Protein AF-A0A355GVD6-F1 (afdb_monomer_lite)

Foldseek 3Di:
DDDDPCCVVLVVQCVQDPQQVDWQDKDFACDDPLADDPVDPVSNCNHHGDMDTHGAHHDPVGHPPGHGPD

Sequence (70 aa):
SAHSNDDERITKVLNTDEGARYIGEFAIGVNPFIEKPMRDTLFDEKIKGSFHFTPGNAYDDAFNGNKSAI

Radius of gyration: 13.82 Å; chains: 1; bounding box: 25×33×33 Å

pLDDT: mean 95.07, std 4.84, range [67.94, 98.0]

Secondary structure (DSSP, 8-state):
----SSHHHHHHHHTSSSGGGSEEEEEE--BTT--S--S-HHHHTTBTT-EEEEESPPPGGG--S-----

Structure (mmCIF, N/CA/C/O backbone):
data_AF-A0A355GVD6-F1
#
_entry.id   AF-A0A355GVD6-F1
#
loop_
_atom_site.group_PDB
_atom_site.id
_atom_site.type_symbol
_atom_site.label_atom_id
_atom_site.label_alt_id
_atom_site.label_comp_id
_atom_site.label_asym_id
_atom_site.label_entity_id
_atom_site.label_seq_id
_atom_site.pdbx_PDB_ins_code
_atom_site.Cartn_x
_atom_site.Cartn_y
_atom_site.Cartn_z
_atom_site.occupancy
_atom_site.B_iso_or_equiv
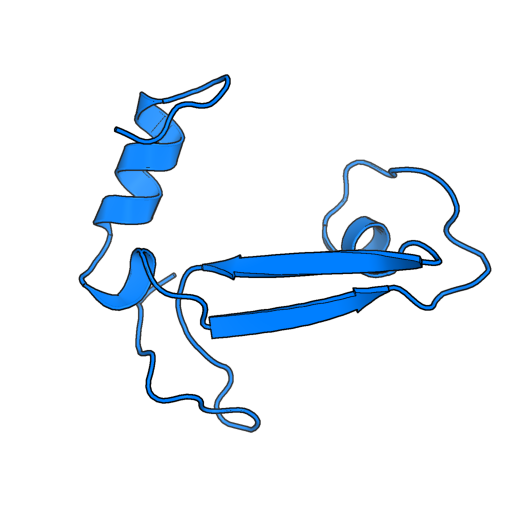_atom_site.auth_seq_id
_atom_site.auth_comp_id
_atom_site.auth_asym_id
_atom_site.auth_atom_id
_atom_site.pdbx_PDB_model_num
ATOM 1 N N . SER A 1 1 ? 3.379 13.203 15.201 1.00 67.94 1 SER A N 1
ATOM 2 C CA . SER A 1 1 ? 2.376 13.424 14.140 1.00 67.94 1 SER A CA 1
ATOM 3 C C . SER A 1 1 ? 2.958 12.945 12.822 1.00 67.94 1 SER A C 1
ATOM 5 O O . SER A 1 1 ? 4.167 13.037 12.649 1.00 67.94 1 SER A O 1
ATOM 7 N N . ALA A 1 2 ? 2.136 12.380 11.937 1.00 70.12 2 ALA A N 1
ATOM 8 C CA . ALA A 1 2 ? 2.521 12.152 10.543 1.00 70.12 2 ALA A CA 1
ATOM 9 C C . ALA A 1 2 ? 2.160 13.406 9.734 1.00 70.12 2 ALA A C 1
ATOM 11 O O . ALA A 1 2 ? 1.159 14.044 10.057 1.00 70.12 2 ALA A O 1
ATOM 12 N N . HIS A 1 3 ? 2.973 13.748 8.735 1.00 86.50 3 HIS A N 1
ATOM 13 C CA . HIS A 1 3 ? 2.778 14.912 7.870 1.00 86.50 3 HIS A CA 1
ATOM 14 C C . HIS A 1 3 ? 2.945 14.516 6.397 1.00 86.50 3 HIS A C 1
ATOM 16 O O . HIS A 1 3 ? 3.689 13.590 6.072 1.00 86.50 3 HIS A O 1
ATOM 22 N N . SER A 1 4 ? 2.248 15.220 5.519 1.00 91.31 4 SER A N 1
ATOM 23 C CA . SER A 1 4 ? 2.140 15.027 4.078 1.00 91.31 4 SER A CA 1
ATOM 24 C C . SER A 1 4 ? 1.855 16.374 3.397 1.00 91.31 4 SER A C 1
ATOM 26 O O . SER A 1 4 ? 1.758 17.414 4.044 1.00 91.31 4 SER A O 1
ATOM 28 N N . ASN A 1 5 ? 1.706 16.376 2.075 1.00 93.94 5 ASN A N 1
ATOM 29 C CA . ASN A 1 5 ? 1.268 17.564 1.340 1.00 93.94 5 ASN A CA 1
ATOM 30 C C . ASN A 1 5 ? -0.225 17.905 1.551 1.00 93.94 5 ASN A C 1
ATOM 32 O O . ASN A 1 5 ? -0.637 18.993 1.157 1.00 93.94 5 ASN A O 1
ATOM 36 N N . ASP A 1 6 ? -1.017 16.997 2.138 1.00 95.94 6 ASP A N 1
ATOM 37 C CA . ASP A 1 6 ? -2.441 17.171 2.464 1.00 95.94 6 ASP A CA 1
ATOM 38 C C . ASP A 1 6 ? -2.792 16.414 3.765 1.00 95.94 6 ASP A C 1
ATOM 40 O O . ASP A 1 6 ? -3.327 15.298 3.763 1.00 95.94 6 ASP A O 1
ATOM 44 N N . ASP A 1 7 ? -2.426 17.022 4.898 1.00 95.88 7 ASP A N 1
ATOM 45 C CA . ASP A 1 7 ? -2.527 16.418 6.233 1.00 95.88 7 ASP A CA 1
ATOM 46 C C . ASP A 1 7 ? -3.956 16.067 6.642 1.00 95.88 7 ASP A C 1
ATOM 48 O O . ASP A 1 7 ? -4.186 15.024 7.262 1.00 95.88 7 ASP A O 1
ATOM 52 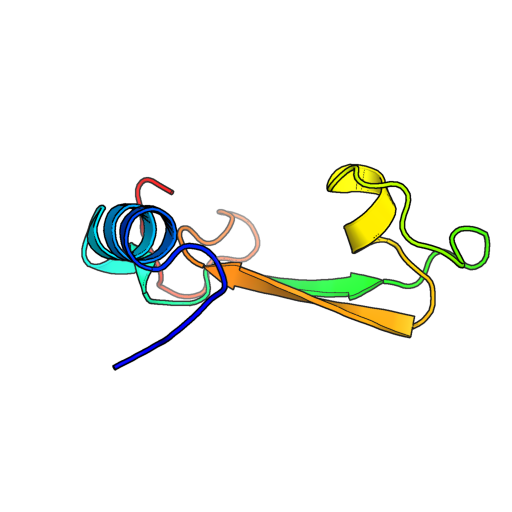N N . GLU A 1 8 ? -4.922 16.913 6.294 1.00 95.50 8 GLU A N 1
ATOM 53 C CA . GLU A 1 8 ? -6.324 16.693 6.642 1.00 95.50 8 GLU A CA 1
ATOM 54 C C . GLU A 1 8 ? -6.865 15.453 5.934 1.00 95.50 8 GLU A C 1
ATOM 56 O O . GLU A 1 8 ? -7.481 14.586 6.566 1.00 95.50 8 GLU A O 1
ATOM 61 N N . ARG A 1 9 ? -6.585 15.321 4.631 1.00 94.75 9 ARG A N 1
ATOM 62 C CA . ARG A 1 9 ? -7.049 14.184 3.839 1.00 94.75 9 ARG A CA 1
ATOM 63 C C . ARG A 1 9 ? -6.432 12.874 4.309 1.00 94.75 9 ARG A C 1
ATOM 65 O O . ARG A 1 9 ? -7.172 11.911 4.518 1.00 94.75 9 ARG A O 1
ATOM 72 N N . ILE A 1 10 ? -5.109 12.818 4.488 1.00 94.12 10 ILE A N 1
ATOM 73 C CA . ILE A 1 10 ? -4.455 11.572 4.913 1.00 94.12 10 ILE A CA 1
ATOM 74 C C . ILE A 1 10 ? -4.875 11.186 6.333 1.00 94.12 10 ILE A C 1
ATOM 76 O O . ILE A 1 10 ? -5.164 10.021 6.597 1.00 94.12 10 ILE A O 1
ATOM 80 N N . THR A 1 11 ? -5.003 12.161 7.238 1.00 94.75 11 THR A N 1
ATOM 81 C CA . THR A 1 11 ? -5.432 11.906 8.618 1.00 94.75 11 THR A CA 1
ATOM 82 C C . THR A 1 11 ? -6.858 11.376 8.665 1.00 94.75 11 THR A C 1
ATOM 84 O O . THR A 1 11 ? -7.136 10.476 9.454 1.00 94.75 11 THR A O 1
ATOM 87 N N . LYS A 1 12 ? -7.753 11.880 7.804 1.00 95.19 12 LYS A N 1
ATOM 88 C CA . LYS A 1 12 ? -9.122 11.368 7.688 1.00 95.19 12 LYS A CA 1
ATOM 89 C C . LYS A 1 12 ? -9.146 9.895 7.277 1.00 95.19 12 LYS A C 1
ATOM 91 O O . LYS A 1 12 ? -9.849 9.121 7.915 1.00 95.19 12 LYS A O 1
ATOM 96 N N . VAL A 1 13 ? -8.361 9.504 6.268 1.00 95.06 13 VAL A N 1
ATOM 97 C CA . VAL A 1 13 ? -8.263 8.099 5.823 1.00 95.06 13 VAL A CA 1
ATOM 98 C C . VAL A 1 13 ? -7.702 7.215 6.938 1.00 95.06 13 VAL A C 1
ATOM 100 O O . VAL A 1 13 ? -8.309 6.208 7.290 1.00 95.06 13 VAL A O 1
ATOM 103 N N . LEU A 1 14 ? -6.608 7.637 7.574 1.00 95.31 14 LEU A N 1
ATOM 104 C CA . LEU A 1 14 ? -5.963 6.894 8.662 1.00 95.31 14 LEU A CA 1
ATOM 105 C C . LEU A 1 14 ? -6.782 6.857 9.967 1.00 95.31 14 LEU A C 1
ATOM 107 O O . LEU A 1 14 ? -6.384 6.186 10.910 1.00 95.31 14 LEU A O 1
ATOM 111 N N . ASN A 1 15 ? -7.893 7.588 10.060 1.00 95.75 15 ASN A N 1
ATOM 112 C CA . ASN A 1 15 ? -8.822 7.552 11.194 1.00 95.75 15 ASN A CA 1
ATOM 113 C C . ASN A 1 15 ? -10.133 6.823 10.865 1.00 95.75 15 ASN A C 1
ATOM 115 O O . ASN A 1 15 ? -11.075 6.917 11.649 1.00 95.75 15 ASN A O 1
ATOM 119 N N . THR A 1 16 ? -10.216 6.134 9.721 1.00 97.44 16 THR A N 1
ATOM 120 C CA . THR A 1 16 ? -11.437 5.418 9.313 1.00 97.44 16 THR A CA 1
ATOM 121 C C . THR A 1 16 ? -11.845 4.367 10.345 1.00 97.44 16 THR A C 1
ATOM 123 O O . THR A 1 16 ? -13.011 4.306 10.728 1.00 97.44 16 THR A O 1
ATOM 126 N N . ASP A 1 17 ? -10.882 3.586 10.834 1.00 97.62 17 ASP A N 1
ATOM 127 C CA . ASP A 1 17 ? -11.060 2.582 11.880 1.00 97.62 17 ASP A CA 1
ATOM 128 C C . ASP A 1 17 ? -9.710 2.233 12.535 1.00 97.62 17 ASP A C 1
ATOM 130 O O . ASP A 1 17 ? -8.676 2.824 12.216 1.00 97.62 17 ASP A O 1
ATOM 134 N N . GLU A 1 18 ? -9.726 1.294 13.486 1.00 96.94 18 GLU A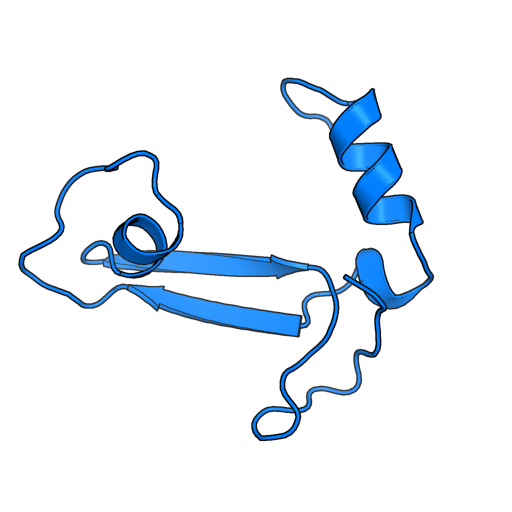 N 1
ATOM 135 C CA . GLU A 1 18 ? -8.529 0.833 14.198 1.00 96.94 18 GLU A CA 1
ATOM 136 C C . GLU A 1 18 ? -7.487 0.221 13.246 1.00 96.94 18 GLU A C 1
ATOM 138 O O . GLU A 1 18 ? -6.295 0.493 13.387 1.00 96.94 18 GLU A O 1
ATOM 143 N N . GLY A 1 19 ? -7.929 -0.542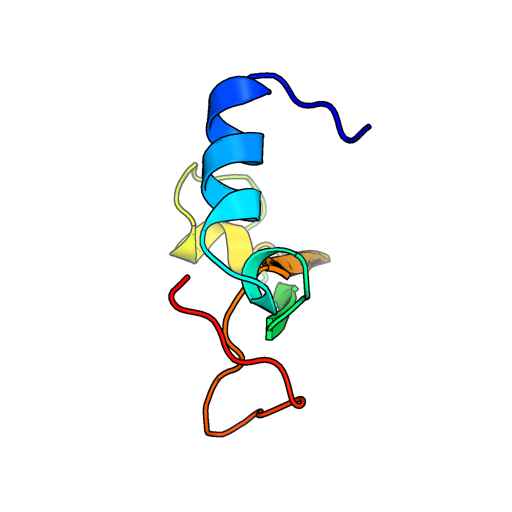 12.241 1.00 97.56 19 GLY A N 1
ATOM 144 C CA . GLY A 1 19 ? -7.071 -1.231 11.275 1.00 97.56 19 GLY A CA 1
ATOM 145 C C . GLY A 1 19 ? -6.421 -0.311 10.237 1.00 97.56 19 GLY A C 1
ATOM 146 O O . GLY A 1 19 ? -5.364 -0.642 9.696 1.00 97.56 19 GLY A O 1
ATOM 147 N N . ALA A 1 20 ? -6.998 0.869 9.994 1.00 97.38 20 ALA A N 1
ATOM 148 C CA . ALA A 1 20 ? -6.579 1.819 8.957 1.00 97.38 20 ALA A CA 1
ATOM 149 C C . ALA A 1 20 ? -5.141 2.351 9.123 1.00 97.38 20 ALA A C 1
ATOM 151 O O . ALA A 1 20 ? -4.547 2.871 8.177 1.00 97.38 20 ALA A O 1
ATOM 152 N N . ARG A 1 21 ? -4.567 2.246 10.329 1.00 95.75 21 ARG A N 1
ATOM 153 C CA . ARG A 1 21 ? -3.189 2.680 10.641 1.00 95.75 21 ARG A CA 1
ATOM 154 C C . ARG A 1 21 ? -2.157 1.561 10.552 1.00 95.75 21 ARG A C 1
ATOM 156 O O . ARG A 1 21 ? -0.974 1.817 10.781 1.00 95.75 21 ARG A O 1
ATOM 163 N N . TYR A 1 22 ? -2.589 0.352 10.223 1.00 96.69 22 TYR A N 1
ATOM 164 C CA . TYR A 1 22 ? -1.740 -0.821 10.092 1.00 96.69 22 TYR A CA 1
ATOM 165 C C . TYR A 1 22 ? -1.661 -1.258 8.633 1.00 96.69 22 TYR A C 1
ATOM 167 O O . TYR A 1 22 ? -2.510 -0.914 7.817 1.00 96.69 22 TYR A O 1
ATOM 175 N N . ILE A 1 23 ? -0.599 -1.984 8.293 1.00 97.44 23 ILE A N 1
ATOM 176 C CA . ILE A 1 23 ? -0.344 -2.424 6.923 1.00 97.44 23 ILE A CA 1
ATOM 177 C C . ILE A 1 23 ? -1.093 -3.727 6.650 1.00 97.44 23 ILE A C 1
ATOM 179 O O . ILE A 1 23 ? -0.907 -4.705 7.375 1.00 97.44 23 ILE A O 1
ATOM 183 N N . GLY A 1 24 ? -1.894 -3.746 5.588 1.00 97.50 24 GLY A N 1
ATOM 184 C CA . GLY A 1 24 ? -2.547 -4.948 5.065 1.00 97.50 24 GLY A CA 1
ATOM 185 C C . GLY A 1 24 ? -1.723 -5.653 3.991 1.00 97.50 24 GLY A C 1
ATOM 186 O O . GLY A 1 24 ? -1.750 -6.876 3.893 1.00 97.50 24 GLY A O 1
ATOM 187 N N . GLU A 1 25 ? -0.933 -4.892 3.227 1.00 97.25 25 GLU A N 1
ATOM 188 C CA . GLU A 1 25 ? -0.157 -5.400 2.094 1.00 97.25 25 GLU A CA 1
ATOM 189 C C . GLU A 1 25 ? 1.226 -4.745 2.017 1.00 97.25 25 GLU A C 1
ATOM 191 O O . GLU A 1 25 ? 1.392 -3.547 2.265 1.00 97.25 25 GLU A O 1
ATOM 196 N N . PHE A 1 26 ? 2.215 -5.527 1.593 1.00 95.94 26 PHE A N 1
ATOM 197 C CA . PHE A 1 26 ? 3.434 -5.010 0.989 1.00 95.94 26 PHE A CA 1
ATOM 198 C C . PHE A 1 26 ? 3.689 -5.748 -0.325 1.00 95.94 26 PHE A C 1
ATOM 200 O O . PHE A 1 26 ? 3.412 -6.945 -0.423 1.00 95.94 26 PHE A O 1
ATOM 207 N N . ALA A 1 27 ? 4.261 -5.068 -1.314 1.00 96.19 27 ALA A N 1
ATOM 208 C CA . ALA A 1 27 ? 4.654 -5.715 -2.561 1.00 96.19 27 ALA A CA 1
ATOM 209 C C . ALA A 1 27 ? 5.936 -5.120 -3.143 1.00 96.19 27 ALA A C 1
ATOM 211 O O . ALA A 1 27 ? 6.377 -4.038 -2.755 1.00 96.19 27 ALA A O 1
ATOM 212 N N . ILE A 1 28 ? 6.531 -5.856 -4.084 1.00 97.19 28 ILE A N 1
ATOM 213 C CA . ILE A 1 28 ? 7.727 -5.462 -4.831 1.00 97.19 28 ILE A CA 1
ATOM 214 C C . ILE A 1 28 ? 7.360 -5.408 -6.314 1.00 97.19 28 ILE A C 1
ATOM 216 O O . ILE A 1 28 ? 6.913 -6.403 -6.892 1.00 97.19 28 ILE A O 1
ATOM 220 N N . GLY A 1 29 ? 7.572 -4.252 -6.934 1.00 97.00 29 GLY A N 1
ATOM 221 C CA . GLY A 1 29 ? 7.382 -4.047 -8.360 1.00 97.00 29 GLY A CA 1
ATOM 222 C C . GLY A 1 29 ? 8.531 -4.665 -9.153 1.00 97.00 29 GLY A C 1
ATOM 223 O O . GLY A 1 29 ? 9.706 -4.336 -8.973 1.00 97.00 29 GLY A O 1
ATOM 224 N N . VAL A 1 30 ? 8.200 -5.598 -10.044 1.00 97.38 30 VAL A N 1
ATOM 225 C CA . VAL A 1 30 ? 9.188 -6.361 -10.829 1.00 97.38 30 VAL A CA 1
ATOM 226 C C . VAL A 1 30 ? 8.939 -6.300 -12.334 1.00 97.38 30 VAL A C 1
ATOM 228 O O . VAL A 1 30 ? 9.619 -6.996 -13.086 1.00 97.38 30 VAL A O 1
ATOM 231 N N . ASN A 1 31 ? 7.989 -5.483 -12.807 1.00 97.19 31 ASN A N 1
ATOM 232 C CA . ASN A 1 31 ? 7.714 -5.385 -14.238 1.00 97.19 31 ASN A CA 1
ATOM 233 C C . ASN A 1 31 ? 8.839 -4.598 -14.929 1.00 97.19 31 ASN A C 1
ATOM 235 O O . ASN A 1 31 ? 8.959 -3.395 -14.697 1.00 97.19 31 ASN A O 1
ATOM 239 N N . PRO A 1 32 ? 9.642 -5.224 -15.811 1.00 97.06 32 PRO A N 1
ATOM 240 C CA . PRO A 1 32 ? 10.818 -4.578 -16.375 1.00 97.06 32 PRO A CA 1
ATOM 241 C C . PRO A 1 32 ? 10.490 -3.465 -17.374 1.00 97.06 32 PRO A C 1
ATOM 243 O O . PRO A 1 32 ? 11.395 -2.721 -17.735 1.00 97.06 32 PRO A O 1
ATOM 246 N N . PHE A 1 33 ? 9.236 -3.363 -17.823 1.00 97.25 33 PHE A N 1
ATOM 247 C CA . PHE A 1 33 ? 8.796 -2.408 -18.841 1.00 97.25 33 PHE A CA 1
ATOM 248 C C . PHE A 1 33 ? 8.171 -1.137 -18.260 1.00 97.25 33 PHE A C 1
ATOM 250 O O . PHE A 1 33 ? 7.899 -0.196 -19.004 1.00 97.25 33 PHE A O 1
ATOM 257 N N . ILE A 1 34 ? 7.933 -1.093 -16.948 1.00 96.62 34 ILE A N 1
ATOM 258 C CA . ILE A 1 34 ? 7.395 0.087 -16.271 1.00 96.62 34 ILE A CA 1
ATOM 259 C C . ILE A 1 34 ? 8.539 0.717 -15.482 1.00 96.62 34 ILE A C 1
ATOM 261 O O . ILE A 1 34 ? 8.915 0.249 -14.412 1.00 96.62 34 ILE A O 1
ATOM 265 N N . GLU A 1 35 ? 9.126 1.768 -16.045 1.00 95.81 35 GLU A N 1
ATOM 266 C CA . GLU A 1 35 ? 10.329 2.408 -15.491 1.00 95.81 35 GLU A CA 1
ATOM 267 C C . GLU A 1 35 ? 10.059 3.793 -14.893 1.00 95.81 35 GLU A C 1
ATOM 269 O O . GLU A 1 35 ? 10.943 4.393 -14.282 1.00 95.81 35 GLU A O 1
ATOM 274 N N . LYS A 1 36 ? 8.857 4.342 -15.102 1.00 95.38 36 LYS A N 1
ATOM 275 C CA . LYS A 1 36 ? 8.499 5.705 -14.696 1.00 95.38 36 LYS A CA 1
ATOM 276 C C . LYS A 1 36 ? 7.066 5.753 -14.164 1.00 95.38 36 LYS A C 1
ATOM 278 O O . LYS A 1 36 ? 6.242 4.982 -14.652 1.00 95.38 36 LYS A O 1
ATOM 283 N N . PRO A 1 37 ? 6.762 6.679 -13.236 1.00 95.00 37 PRO A N 1
ATOM 284 C CA . PRO A 1 37 ? 5.403 6.883 -12.753 1.00 95.00 37 PRO A CA 1
ATOM 285 C C . PRO A 1 37 ? 4.436 7.268 -13.877 1.00 95.00 37 PRO A C 1
ATOM 287 O O . PRO A 1 37 ? 4.691 8.204 -14.640 1.00 95.00 37 PRO A O 1
ATOM 290 N N . MET A 1 38 ? 3.312 6.567 -13.925 1.00 94.88 38 MET A N 1
ATOM 291 C CA . MET A 1 38 ? 2.191 6.730 -14.846 1.00 94.88 38 MET A CA 1
ATOM 292 C C . MET A 1 38 ? 1.046 7.537 -14.222 1.00 94.88 38 MET A C 1
ATOM 294 O O . MET A 1 38 ? 0.145 7.957 -14.947 1.00 94.88 38 MET A O 1
ATOM 298 N N . ARG A 1 39 ? 1.107 7.812 -12.906 1.00 93.94 39 ARG A N 1
ATOM 299 C CA . ARG A 1 39 ? 0.027 8.440 -12.117 1.00 93.94 39 ARG A CA 1
ATOM 300 C C . ARG A 1 39 ? -1.248 7.600 -12.119 1.00 93.94 39 ARG A C 1
ATOM 302 O O . ARG A 1 39 ? -2.354 8.135 -12.087 1.00 93.94 39 ARG A O 1
ATOM 309 N N . ASP A 1 40 ? -1.057 6.291 -12.150 1.00 95.56 40 ASP A N 1
ATOM 310 C CA . ASP A 1 40 ? -2.101 5.286 -12.079 1.00 95.56 40 ASP A CA 1
ATOM 311 C C . ASP A 1 40 ? -1.598 4.176 -11.164 1.00 95.56 40 ASP A C 1
ATOM 313 O O . ASP A 1 40 ? -0.537 3.597 -11.407 1.00 95.56 40 ASP A O 1
ATOM 317 N N . THR A 1 41 ? -2.348 3.905 -10.099 1.00 93.62 41 THR A N 1
ATOM 318 C CA . THR A 1 41 ? -1.932 2.974 -9.050 1.00 93.62 41 THR A CA 1
ATOM 319 C C . THR A 1 41 ? -1.595 1.592 -9.604 1.00 93.62 41 THR A C 1
ATOM 321 O O . THR A 1 41 ? -0.588 1.028 -9.187 1.00 93.62 41 THR A O 1
ATOM 324 N N . LEU A 1 42 ? -2.359 1.079 -10.578 1.00 93.94 42 LEU A N 1
ATOM 325 C CA . LEU A 1 42 ? -2.184 -0.279 -11.107 1.00 93.94 42 LEU A CA 1
ATOM 326 C C . LEU A 1 42 ? -0.871 -0.444 -11.876 1.00 93.94 42 LEU A C 1
ATOM 328 O O . LEU A 1 42 ? -0.292 -1.530 -11.896 1.00 93.94 42 LEU A O 1
ATOM 332 N N . PHE A 1 43 ? -0.397 0.615 -12.530 1.00 95.69 43 PHE A N 1
ATOM 333 C CA . PHE A 1 43 ? 0.899 0.598 -13.206 1.00 95.69 43 PHE A CA 1
ATOM 334 C C . PHE A 1 43 ? 2.034 0.948 -12.247 1.00 95.69 43 PHE A C 1
ATOM 336 O O . PHE A 1 43 ? 3.088 0.310 -12.284 1.00 95.69 43 PHE A O 1
ATOM 343 N N . ASP A 1 44 ? 1.815 1.929 -11.373 1.00 94.69 44 ASP A N 1
ATOM 344 C CA . ASP A 1 44 ? 2.846 2.450 -10.479 1.00 94.69 44 ASP A CA 1
ATOM 345 C C . ASP A 1 44 ? 3.289 1.409 -9.440 1.00 94.69 44 ASP A C 1
ATOM 347 O O . ASP A 1 44 ? 4.483 1.284 -9.155 1.00 94.69 44 ASP A O 1
ATOM 351 N N . GLU A 1 45 ? 2.370 0.568 -8.960 1.00 95.31 45 GLU A N 1
ATOM 352 C CA . GLU A 1 45 ? 2.693 -0.553 -8.066 1.00 95.31 45 GLU A CA 1
ATOM 353 C C . GLU A 1 45 ? 3.583 -1.626 -8.724 1.00 95.31 45 GLU A C 1
ATOM 355 O O . GLU A 1 45 ? 4.205 -2.443 -8.046 1.00 95.31 45 GLU A O 1
ATOM 360 N N . LYS A 1 46 ? 3.657 -1.651 -10.062 1.00 96.44 46 LYS A N 1
ATOM 361 C CA . LYS A 1 46 ? 4.428 -2.647 -10.818 1.00 96.44 46 LYS A CA 1
ATOM 362 C C . LYS A 1 46 ? 5.795 -2.138 -11.282 1.00 96.44 46 LYS A C 1
ATOM 364 O O . LYS A 1 46 ? 6.533 -2.937 -11.862 1.00 96.44 46 LYS A O 1
ATOM 369 N N . ILE A 1 47 ? 6.145 -0.869 -11.033 1.00 97.81 47 ILE A N 1
ATOM 370 C CA . ILE A 1 47 ? 7.410 -0.249 -11.470 1.00 97.81 47 ILE A CA 1
ATOM 371 C C . ILE A 1 47 ? 8.617 -1.124 -11.109 1.00 97.81 47 ILE A C 1
ATOM 373 O O . ILE A 1 47 ? 8.758 -1.590 -9.982 1.00 97.81 47 ILE A O 1
ATOM 377 N N . LYS A 1 48 ? 9.531 -1.324 -12.060 1.00 97.56 48 LYS A N 1
ATOM 378 C CA . LYS A 1 48 ? 10.750 -2.113 -11.855 1.00 97.56 48 LYS A CA 1
ATOM 379 C C . LYS A 1 48 ? 11.558 -1.603 -10.657 1.00 97.56 48 LYS A C 1
ATOM 381 O O . LYS A 1 48 ? 12.093 -0.496 -10.687 1.00 97.56 48 LYS A O 1
ATOM 386 N N . GLY A 1 49 ? 11.735 -2.464 -9.659 1.00 96.12 49 GLY A N 1
ATOM 387 C CA . GLY A 1 49 ? 12.538 -2.177 -8.472 1.00 96.12 49 GLY A CA 1
ATOM 388 C C . GLY A 1 49 ? 11.838 -1.286 -7.445 1.00 96.12 49 GLY A C 1
ATOM 389 O O . GLY A 1 49 ? 12.501 -0.821 -6.519 1.00 96.12 49 GLY A O 1
ATOM 390 N N . SER A 1 50 ? 10.534 -1.036 -7.594 1.00 96.75 50 SER A N 1
ATOM 391 C CA . SER A 1 50 ? 9.746 -0.364 -6.564 1.00 96.75 50 SER A CA 1
ATOM 392 C C . SER A 1 50 ? 9.336 -1.335 -5.455 1.00 96.75 50 SER A C 1
ATOM 394 O O . SER A 1 50 ? 9.405 -2.558 -5.594 1.00 96.75 50 SER A O 1
ATOM 396 N N . PHE A 1 51 ? 8.887 -0.775 -4.340 1.00 96.19 51 PHE A N 1
ATOM 397 C CA . PHE A 1 51 ? 8.103 -1.482 -3.340 1.00 96.19 51 PHE A CA 1
ATOM 398 C C . PHE A 1 51 ? 7.040 -0.527 -2.800 1.00 96.19 51 PHE A C 1
ATOM 400 O O . PHE A 1 51 ? 7.240 0.692 -2.815 1.00 96.19 51 PHE A O 1
ATOM 407 N N . HIS A 1 52 ? 5.925 -1.065 -2.318 1.00 96.06 52 HIS A N 1
ATOM 408 C CA . HIS A 1 52 ? 4.865 -0.269 -1.701 1.00 96.06 52 HIS A CA 1
ATOM 409 C C . HIS A 1 52 ? 4.302 -0.942 -0.458 1.00 96.06 52 HIS A C 1
ATOM 411 O O . HIS A 1 52 ? 4.449 -2.147 -0.255 1.00 96.06 52 HIS A O 1
ATOM 417 N N . PHE A 1 53 ? 3.644 -0.123 0.358 1.00 95.50 53 PHE A N 1
ATOM 418 C CA . PHE A 1 53 ? 2.829 -0.545 1.486 1.00 95.50 53 PHE A CA 1
ATOM 419 C C . PHE A 1 53 ? 1.408 -0.030 1.294 1.00 95.50 53 PHE A C 1
ATOM 421 O O . PHE A 1 53 ? 1.226 1.137 0.940 1.00 95.50 53 PHE A O 1
ATOM 428 N N . THR A 1 54 ? 0.429 -0.872 1.605 1.00 95.75 54 THR A N 1
ATOM 429 C CA . THR A 1 54 ? -0.988 -0.501 1.607 1.00 95.75 54 THR A CA 1
ATOM 430 C C . THR A 1 54 ? -1.495 -0.537 3.050 1.00 95.75 54 THR A C 1
ATOM 432 O O . THR A 1 54 ? -1.540 -1.616 3.653 1.00 95.75 54 THR A O 1
ATOM 435 N N . PRO A 1 55 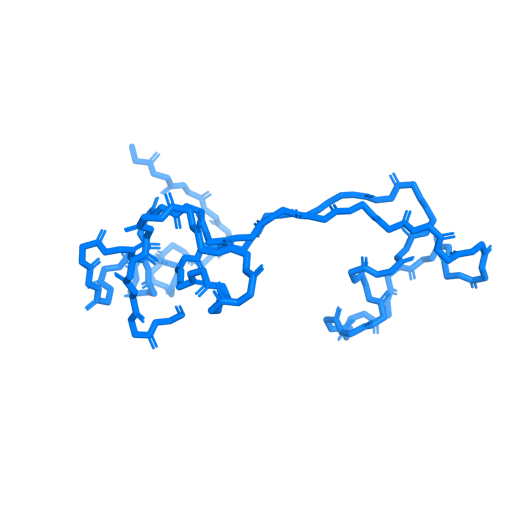? -1.820 0.621 3.654 1.00 95.81 55 PRO A N 1
ATOM 436 C CA . PRO A 1 55 ? -2.531 0.671 4.926 1.00 95.81 55 PRO A CA 1
ATOM 437 C C . PRO A 1 55 ? -3.944 0.106 4.773 1.00 95.81 55 PRO A C 1
ATOM 439 O O . PRO A 1 55 ? -4.550 0.290 3.722 1.00 95.81 55 PRO A O 1
ATOM 442 N N . GLY A 1 56 ? -4.473 -0.516 5.822 1.00 97.06 56 GLY A N 1
ATOM 443 C CA . GLY A 1 56 ? -5.817 -1.083 5.812 1.00 97.06 56 GLY A CA 1
ATOM 444 C C . GLY A 1 56 ? -5.840 -2.600 5.684 1.00 97.06 56 GLY A C 1
ATOM 445 O O . GLY A 1 56 ? -4.943 -3.301 6.153 1.00 97.06 56 GLY A O 1
ATOM 446 N N . ASN A 1 57 ? -6.922 -3.115 5.123 1.00 98.00 57 ASN A N 1
ATOM 447 C CA . ASN A 1 57 ? -7.306 -4.511 5.196 1.00 98.00 57 ASN A CA 1
ATOM 448 C C . ASN A 1 57 ? -6.291 -5.426 4.501 1.00 98.00 57 ASN A C 1
ATOM 450 O O . ASN A 1 57 ? -5.832 -5.149 3.394 1.00 98.00 57 ASN A O 1
ATOM 454 N N . ALA A 1 58 ? -5.962 -6.549 5.138 1.00 97.94 58 ALA A N 1
ATOM 455 C CA . ALA A 1 58 ? -5.207 -7.600 4.468 1.00 97.94 58 ALA A CA 1
ATOM 456 C C . ALA A 1 58 ? -6.125 -8.407 3.539 1.00 97.94 58 ALA A C 1
ATOM 458 O O . ALA A 1 58 ? -7.305 -8.599 3.838 1.00 97.94 58 ALA A O 1
ATOM 459 N N . TYR A 1 59 ? -5.585 -8.924 2.433 1.00 95.75 59 TYR A N 1
ATOM 460 C CA . TYR A 1 59 ? -6.321 -9.872 1.593 1.00 95.75 59 TYR A CA 1
ATOM 461 C C . TYR A 1 59 ? -6.624 -11.164 2.352 1.00 95.75 59 TYR A C 1
ATOM 463 O O . TYR A 1 59 ? -5.806 -11.619 3.152 1.00 95.75 59 TYR A O 1
ATOM 471 N N . ASP A 1 60 ? -7.743 -11.807 2.024 1.00 94.88 60 ASP A N 1
ATOM 472 C CA . ASP A 1 60 ? -8.141 -13.082 2.632 1.00 94.88 60 ASP A CA 1
ATOM 473 C C . ASP A 1 60 ? -7.076 -14.177 2.425 1.00 94.88 60 ASP A C 1
ATOM 475 O O . ASP A 1 60 ? -6.718 -14.889 3.364 1.00 94.88 60 ASP A O 1
ATOM 479 N N . ASP A 1 61 ? -6.488 -14.243 1.226 1.00 96.12 61 ASP A N 1
ATOM 480 C CA . ASP A 1 61 ? -5.465 -15.235 0.858 1.00 96.12 61 ASP A CA 1
ATOM 481 C C . ASP A 1 61 ? -4.053 -14.902 1.389 1.00 96.12 61 ASP A C 1
ATOM 483 O O . ASP A 1 61 ? -3.128 -15.706 1.262 1.00 96.12 61 ASP A O 1
ATOM 487 N N . ALA A 1 62 ? -3.871 -13.723 1.993 1.00 95.19 62 ALA A N 1
ATOM 488 C CA . ALA A 1 62 ? -2.612 -13.260 2.582 1.00 95.19 62 ALA A CA 1
ATOM 489 C C . ALA A 1 62 ? -2.845 -12.583 3.946 1.00 95.19 62 ALA A C 1
ATOM 491 O O . ALA A 1 62 ? -2.192 -11.594 4.289 1.00 95.19 62 ALA A O 1
ATOM 492 N N . PHE A 1 63 ? -3.800 -13.106 4.722 1.00 96.88 63 PHE A N 1
ATOM 493 C CA . PHE A 1 63 ? -4.253 -12.471 5.953 1.00 96.88 63 PHE A CA 1
ATOM 494 C C . PHE A 1 63 ? -3.131 -12.378 6.993 1.00 96.88 63 PHE A C 1
ATOM 496 O O . PHE A 1 63 ? -2.538 -13.381 7.393 1.00 96.88 63 PHE A O 1
ATOM 503 N N . ASN A 1 64 ? -2.874 -11.164 7.479 1.00 95.88 64 ASN A N 1
ATOM 504 C CA . ASN A 1 64 ? -1.808 -10.883 8.444 1.00 95.88 64 ASN A CA 1
ATOM 505 C C . ASN A 1 64 ? -2.329 -10.500 9.843 1.00 95.88 64 ASN A C 1
ATOM 507 O O . ASN A 1 64 ? -1.551 -10.078 10.696 1.00 95.88 64 ASN A O 1
ATOM 511 N N . GLY A 1 65 ? -3.637 -10.634 10.082 1.00 96.81 65 GLY A N 1
ATOM 512 C CA . GLY A 1 65 ? -4.289 -10.205 11.320 1.00 96.81 65 GLY A CA 1
ATOM 513 C C . GLY A 1 65 ? -5.005 -8.858 11.216 1.00 96.81 65 GLY A C 1
ATOM 514 O O . GLY A 1 65 ? -5.910 -8.617 12.015 1.00 96.81 65 GLY A O 1
ATOM 515 N N . ASN A 1 66 ? -4.663 -8.008 10.241 1.00 97.75 66 ASN A N 1
ATOM 516 C CA . ASN A 1 66 ? -5.277 -6.691 10.110 1.00 97.75 66 ASN A CA 1
ATOM 517 C C . ASN A 1 66 ? -6.635 -6.752 9.404 1.00 97.75 66 ASN A C 1
ATOM 519 O O . ASN A 1 66 ? -6.751 -7.309 8.312 1.00 97.75 66 ASN A O 1
ATOM 523 N N . LYS A 1 67 ? -7.649 -6.134 10.015 1.00 97.19 67 LYS A N 1
ATOM 524 C CA . LYS A 1 67 ? -8.993 -5.981 9.450 1.00 97.19 67 LYS A CA 1
ATOM 525 C C . LYS A 1 67 ? -9.365 -4.511 9.449 1.00 97.19 67 LYS A C 1
ATOM 527 O O . LYS A 1 67 ? -9.320 -3.874 10.498 1.00 97.19 67 LYS A O 1
ATOM 532 N N . SER A 1 68 ? -9.744 -3.992 8.293 1.00 97.00 68 SER A N 1
ATOM 533 C CA . SER A 1 68 ? -10.111 -2.586 8.120 1.00 97.00 68 SER A CA 1
ATOM 534 C C . SER A 1 68 ? -11.196 -2.452 7.055 1.00 97.00 68 SER A C 1
ATOM 536 O O . SER A 1 68 ? -11.421 -3.372 6.269 1.00 97.00 68 SER A O 1
ATOM 538 N N . ALA A 1 69 ? -11.897 -1.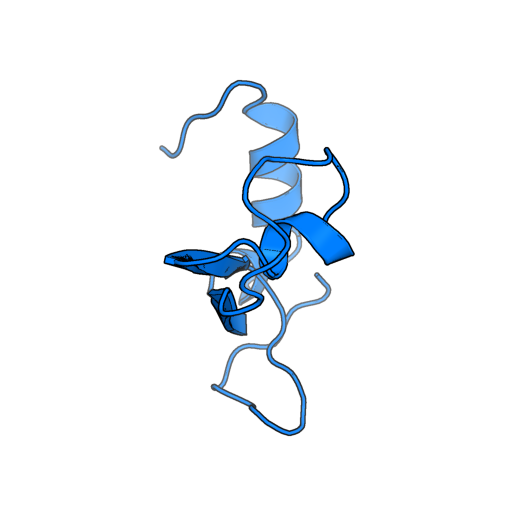323 7.051 1.00 95.88 69 ALA A N 1
ATOM 539 C CA . ALA A 1 69 ? -12.842 -0.959 6.004 1.00 95.88 69 ALA A CA 1
ATOM 540 C C . ALA A 1 69 ? -12.165 -0.295 4.792 1.00 95.88 69 ALA A C 1
ATOM 542 O O . ALA A 1 69 ? -12.837 -0.091 3.777 1.00 95.88 69 ALA A O 1
ATOM 543 N N . ILE A 1 70 ? -10.880 0.066 4.909 1.00 89.25 70 ILE A N 1
ATOM 544 C CA . ILE A 1 70 ? -10.060 0.625 3.822 1.00 89.25 70 ILE A CA 1
ATOM 545 C C . ILE A 1 70 ? -9.050 -0.377 3.285 1.00 89.25 70 ILE A C 1
ATOM 547 O O . ILE A 1 70 ? -8.653 -1.280 4.056 1.00 89.25 70 ILE A O 1
#